Protein AF-A0A2V8P5W4-F1 (afdb_monomer_lite)

Sequence (168 aa):
MDVEVVLPGSGIKISTKKDNSGVWTLKSESRPFPDFARAKAEGNIAGTLKNTVLALISHDEMKGRMMDFVIDHEQELRKFHRILATGTTGRLVEEAAPSLAGKIHRYHSGPKGGDVEIATEILFDGCHVVIFFVDPLHAHPHTEDIRVVFGACMIHDRVRMLSNETQA

pLDDT: mean 75.0, std 20.45, range [30.89, 98.25]

Structure (mmCIF, N/CA/C/O backbone):
data_AF-A0A2V8P5W4-F1
#
_entry.id   AF-A0A2V8P5W4-F1
#
loop_
_atom_site.group_PDB
_atom_site.id
_atom_site.type_symbol
_atom_site.label_atom_id
_atom_site.label_alt_id
_atom_site.label_comp_id
_atom_site.label_asym_id
_atom_site.label_entity_id
_atom_site.label_seq_id
_atom_site.pdbx_PDB_ins_code
_atom_site.Cartn_x
_atom_site.Cartn_y
_atom_site.Cartn_z
_atom_site.occupancy
_atom_site.B_iso_or_equiv
_atom_site.auth_seq_id
_atom_site.auth_comp_id
_atom_site.auth_asym_id
_atom_site.auth_atom_id
_atom_site.pdbx_PDB_model_num
ATOM 1 N N . MET A 1 1 ? -35.207 -29.191 -6.610 1.00 48.16 1 MET A N 1
ATOM 2 C CA . MET A 1 1 ? -34.243 -29.576 -5.566 1.00 48.16 1 MET A CA 1
ATOM 3 C C . MET A 1 1 ? -33.289 -28.419 -5.445 1.00 48.16 1 MET A C 1
ATOM 5 O O . MET A 1 1 ? -32.608 -28.126 -6.420 1.00 48.16 1 MET A O 1
ATOM 9 N N . ASP A 1 2 ? -33.346 -27.721 -4.320 1.00 52.19 2 ASP A N 1
ATOM 10 C CA . ASP A 1 2 ? -32.414 -26.640 -4.029 1.00 52.19 2 ASP A CA 1
ATOM 11 C C . ASP A 1 2 ? -31.100 -27.291 -3.592 1.00 52.19 2 ASP A C 1
ATOM 13 O O . ASP A 1 2 ? -31.095 -28.136 -2.696 1.00 52.19 2 ASP A O 1
ATOM 17 N N . VAL A 1 3 ? -30.008 -26.970 -4.284 1.00 47.97 3 VAL A N 1
ATOM 18 C CA . VAL A 1 3 ? -28.671 -27.454 -3.926 1.00 47.97 3 VAL A CA 1
ATOM 19 C C . VAL A 1 3 ? -27.911 -26.271 -3.350 1.00 47.97 3 VAL A C 1
ATOM 21 O O . VAL A 1 3 ? -27.657 -25.284 -4.048 1.00 47.97 3 VAL A O 1
ATOM 24 N N . GLU A 1 4 ? -27.592 -26.372 -2.063 1.00 48.50 4 GLU A N 1
ATOM 25 C CA . GLU A 1 4 ? -26.750 -25.426 -1.339 1.00 48.50 4 GLU A CA 1
ATOM 26 C C . GLU A 1 4 ? -25.353 -26.039 -1.219 1.00 48.50 4 GLU A C 1
ATOM 28 O O . GLU A 1 4 ? -25.170 -27.085 -0.596 1.00 48.50 4 GLU A O 1
ATOM 33 N N . VAL A 1 5 ? -24.370 -25.403 -1.855 1.00 42.97 5 VAL A N 1
ATOM 34 C CA . VAL A 1 5 ? -22.962 -25.790 -1.743 1.00 42.97 5 VAL A CA 1
ATOM 35 C C . VAL A 1 5 ? -22.259 -24.739 -0.900 1.00 42.97 5 VAL A C 1
ATOM 37 O O . VAL A 1 5 ? -22.200 -23.561 -1.263 1.00 42.97 5 VAL A O 1
ATOM 40 N N . VAL A 1 6 ? -21.733 -25.175 0.242 1.00 45.88 6 VAL A N 1
ATOM 41 C CA . VAL A 1 6 ? -20.876 -24.363 1.106 1.00 45.88 6 VAL A CA 1
ATOM 42 C C . VAL A 1 6 ? -19.435 -24.729 0.784 1.00 45.88 6 VAL A C 1
ATOM 44 O O . VAL A 1 6 ? -19.027 -25.868 1.007 1.00 45.88 6 VAL A O 1
ATOM 47 N N . LEU A 1 7 ? -18.670 -23.782 0.240 1.00 38.94 7 LEU A N 1
ATOM 48 C CA . LEU A 1 7 ? -17.254 -24.002 -0.053 1.00 38.94 7 LEU A CA 1
ATOM 49 C C . LEU A 1 7 ? -16.443 -23.884 1.253 1.00 38.94 7 LEU A C 1
ATOM 51 O O . LEU A 1 7 ? -16.436 -22.803 1.857 1.00 38.94 7 LEU A O 1
ATOM 55 N N . PRO A 1 8 ? -15.778 -24.960 1.718 1.00 30.89 8 PRO A N 1
ATOM 56 C CA . PRO A 1 8 ? -15.080 -24.951 2.998 1.00 30.89 8 PRO A CA 1
ATOM 57 C C . PRO A 1 8 ? -13.972 -23.890 3.020 1.00 30.89 8 PRO A C 1
ATOM 59 O O . PRO A 1 8 ? -13.242 -23.727 2.048 1.00 30.89 8 PRO A O 1
ATOM 62 N N . GLY A 1 9 ? -13.874 -23.149 4.126 1.00 37.00 9 GLY A N 1
ATOM 63 C CA . GLY A 1 9 ? -12.869 -22.097 4.340 1.00 37.00 9 GLY A CA 1
ATOM 64 C C . GLY A 1 9 ? -13.268 -20.696 3.864 1.00 37.00 9 GLY A C 1
ATOM 65 O O . GLY A 1 9 ? -12.914 -19.737 4.527 1.00 37.00 9 GLY A O 1
ATOM 66 N N . SER A 1 10 ? -14.076 -20.568 2.806 1.00 40.06 10 SER A N 1
ATOM 67 C CA . SER A 1 10 ? -14.369 -19.264 2.167 1.00 40.06 10 SER A CA 1
ATOM 68 C C . SER A 1 10 ? -15.600 -18.519 2.706 1.00 40.06 10 SER A C 1
ATOM 70 O O . SER A 1 10 ? -15.844 -17.360 2.379 1.00 40.06 10 SER A O 1
ATOM 72 N N . GLY A 1 11 ? -16.474 -19.206 3.450 1.00 43.34 11 GLY A N 1
ATOM 73 C CA . GLY A 1 11 ? -17.776 -18.655 3.852 1.00 43.34 11 GLY A CA 1
ATOM 74 C C . GLY A 1 11 ? -18.733 -18.343 2.686 1.00 43.34 11 GLY A C 1
ATOM 75 O O . GLY A 1 11 ? -19.815 -17.797 2.925 1.00 43.34 11 GLY A O 1
ATOM 76 N N . ILE A 1 12 ? -18.374 -18.702 1.447 1.00 39.41 12 ILE A N 1
ATOM 77 C CA . ILE A 1 12 ? -19.192 -18.508 0.251 1.00 39.41 12 ILE A CA 1
ATOM 78 C C . ILE A 1 12 ? -20.285 -19.576 0.227 1.00 39.41 12 ILE A C 1
ATOM 80 O O . ILE A 1 12 ? -20.015 -20.782 0.190 1.00 39.41 12 ILE A O 1
ATOM 84 N N . LYS A 1 13 ? -21.537 -19.113 0.221 1.00 44.62 13 LYS A N 1
ATOM 85 C CA . LYS A 1 13 ? -22.713 -19.946 -0.023 1.00 44.62 13 LYS A CA 1
ATOM 86 C C . LYS A 1 13 ? -23.157 -19.767 -1.462 1.00 44.62 13 LYS A C 1
ATOM 88 O O . LYS A 1 13 ? -23.529 -18.666 -1.868 1.00 44.62 13 LYS A O 1
ATOM 93 N N . ILE A 1 14 ? -23.130 -20.856 -2.217 1.00 46.28 14 I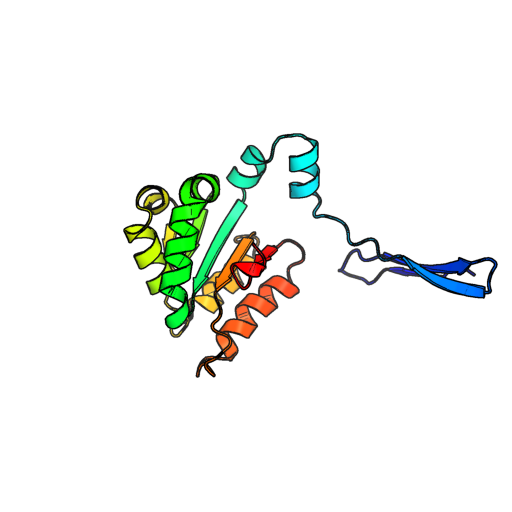LE A N 1
ATOM 94 C CA . ILE A 1 14 ? -23.673 -20.897 -3.568 1.00 46.28 14 ILE A CA 1
ATOM 95 C C . ILE A 1 14 ? -24.994 -21.651 -3.489 1.00 46.28 14 ILE A C 1
ATOM 97 O O . ILE A 1 14 ? -25.019 -22.839 -3.167 1.00 46.28 14 ILE A O 1
ATOM 101 N N . SER A 1 15 ? -26.092 -20.952 -3.772 1.00 48.81 15 SER A N 1
ATOM 102 C CA . SER A 1 15 ? -27.405 -21.580 -3.913 1.00 48.81 15 SER A CA 1
ATOM 103 C C . SER A 1 15 ? -27.854 -21.521 -5.364 1.00 48.81 15 SER A C 1
ATOM 105 O O . SER A 1 15 ? -27.708 -20.500 -6.046 1.00 48.81 15 SER A O 1
ATOM 107 N N . THR A 1 16 ? -28.393 -22.641 -5.836 1.00 44.81 16 THR A N 1
ATOM 108 C CA . THR A 1 16 ? -29.056 -22.721 -7.135 1.00 44.81 16 THR A CA 1
ATOM 109 C C . THR A 1 16 ? -30.540 -22.936 -6.902 1.00 44.81 16 THR A C 1
ATOM 111 O O . THR A 1 16 ? -30.944 -23.878 -6.219 1.00 44.81 16 THR A O 1
ATOM 114 N N . LYS A 1 17 ? -31.357 -22.036 -7.454 1.00 54.47 17 LYS A N 1
ATOM 115 C CA . LYS A 1 17 ? -32.813 -22.179 -7.470 1.00 54.47 17 LYS A CA 1
ATOM 116 C C . LYS A 1 17 ? -33.274 -22.216 -8.917 1.00 54.47 17 LYS A C 1
ATOM 118 O O . LYS A 1 17 ? -32.844 -21.397 -9.728 1.00 54.47 17 LYS A O 1
ATOM 123 N N . LYS A 1 18 ? -34.132 -23.180 -9.239 1.00 53.12 18 LYS A N 1
ATOM 124 C CA . LYS A 1 18 ? -34.804 -23.242 -10.537 1.00 53.12 18 LYS A CA 1
ATOM 125 C C . LYS A 1 18 ? -36.050 -22.370 -10.455 1.00 53.12 18 LYS A C 1
ATOM 127 O O . LYS A 1 18 ? -36.900 -22.608 -9.597 1.00 53.12 18 LYS A O 1
ATOM 132 N N . ASP A 1 19 ? -36.127 -21.336 -11.280 1.00 59.31 19 ASP A N 1
ATOM 133 C CA . ASP A 1 19 ? -37.327 -20.506 -11.342 1.00 59.31 19 ASP A CA 1
ATOM 134 C C . ASP A 1 19 ? -38.462 -21.212 -12.110 1.00 59.31 19 ASP A C 1
ATOM 136 O O . ASP A 1 19 ? -38.281 -22.279 -12.706 1.00 59.31 19 ASP A O 1
ATOM 140 N N . ASN A 1 20 ? -39.657 -20.613 -12.099 1.00 55.66 20 ASN A N 1
ATOM 141 C CA . ASN A 1 20 ? -40.844 -21.166 -12.763 1.00 55.66 20 ASN A CA 1
ATOM 142 C C . ASN A 1 20 ? -40.715 -21.225 -14.300 1.00 55.66 20 ASN A C 1
ATOM 144 O O . ASN A 1 20 ? -41.570 -21.824 -14.947 1.00 55.66 20 ASN A O 1
ATOM 148 N N . SER A 1 21 ? -39.667 -20.629 -14.881 1.00 56.94 21 SER A N 1
ATOM 149 C CA . SER A 1 21 ? -39.350 -20.705 -16.312 1.00 56.94 21 SER A CA 1
ATOM 150 C C . SER A 1 21 ? -38.360 -21.828 -16.647 1.00 56.94 21 SER A C 1
ATOM 152 O O . SER A 1 21 ? -38.089 -22.106 -17.812 1.00 56.94 21 SER A O 1
ATOM 154 N N . GLY A 1 22 ? -37.846 -22.521 -15.628 1.00 51.38 22 GLY A N 1
ATOM 155 C CA . GLY A 1 22 ? -36.889 -23.608 -15.771 1.00 51.38 22 GLY A CA 1
ATOM 156 C C . GLY A 1 22 ? -35.431 -23.160 -15.871 1.00 51.38 22 GLY A C 1
ATOM 157 O O . GLY A 1 22 ? -34.565 -24.016 -16.069 1.00 51.38 22 GLY A O 1
ATOM 158 N N . VAL A 1 23 ? -35.159 -21.866 -15.688 1.00 45.06 23 VAL A N 1
ATOM 159 C CA . VAL A 1 23 ? -33.819 -21.278 -15.701 1.00 45.06 23 VAL A CA 1
ATOM 160 C C . VAL A 1 23 ? -33.204 -21.387 -14.304 1.00 45.06 23 VAL A C 1
ATOM 162 O O . VAL A 1 23 ? -33.863 -21.184 -13.282 1.00 45.06 23 VAL A O 1
ATOM 165 N N . TRP A 1 24 ? -31.924 -21.754 -14.255 1.00 47.50 24 TRP A N 1
ATOM 166 C CA . TRP A 1 24 ? -31.162 -21.821 -13.012 1.00 47.50 24 TRP A CA 1
ATOM 167 C C . TRP A 1 24 ? -30.586 -20.447 -12.691 1.00 47.50 24 TRP A C 1
ATOM 169 O O . TRP A 1 24 ? -29.781 -19.919 -13.456 1.00 47.50 24 TRP A O 1
ATOM 179 N N . THR A 1 25 ? -30.977 -19.871 -11.556 1.00 39.66 25 THR A N 1
ATOM 180 C CA . THR A 1 25 ? -30.414 -18.603 -11.084 1.00 39.66 25 THR A CA 1
ATOM 181 C C . THR A 1 25 ? -29.355 -18.871 -10.019 1.00 39.66 25 THR A C 1
ATOM 183 O O . THR A 1 25 ? -29.628 -19.528 -9.011 1.00 39.66 25 THR A O 1
ATOM 186 N N . LEU A 1 26 ? -28.146 -18.351 -10.243 1.00 40.34 26 LEU A N 1
ATOM 187 C CA . LEU A 1 26 ? -27.048 -18.376 -9.281 1.00 40.34 26 LEU A CA 1
ATOM 188 C C . LEU A 1 26 ? -27.172 -17.161 -8.359 1.00 40.34 26 LEU A C 1
ATOM 190 O O . LEU A 1 26 ? -27.127 -16.024 -8.828 1.00 40.34 26 LEU A O 1
ATOM 194 N N . LYS A 1 27 ? -27.310 -17.384 -7.050 1.00 44.38 27 LYS A N 1
ATOM 195 C CA . LYS A 1 27 ? -27.164 -16.316 -6.055 1.00 44.38 27 LYS A CA 1
ATOM 196 C C . LYS A 1 27 ? -25.859 -16.527 -5.301 1.00 44.38 27 LYS A C 1
ATOM 198 O O . LYS A 1 27 ? -25.761 -17.450 -4.495 1.00 44.38 27 LYS A O 1
ATOM 203 N N . SER A 1 28 ? -24.868 -15.682 -5.581 1.00 39.84 28 SER A N 1
ATOM 204 C CA . SER A 1 28 ? -23.673 -15.543 -4.750 1.00 39.84 28 SER A CA 1
ATOM 205 C C . SER A 1 28 ? -23.880 -14.380 -3.786 1.00 39.84 28 SER A C 1
ATOM 207 O O . SER A 1 28 ? -23.950 -13.225 -4.208 1.00 39.84 28 SER A O 1
ATOM 209 N N . GLU A 1 29 ? -23.964 -14.662 -2.492 1.00 43.34 29 GLU A N 1
ATOM 210 C CA . GLU A 1 29 ? -23.838 -13.618 -1.478 1.00 43.34 29 GLU A CA 1
ATOM 211 C C . GLU A 1 29 ? -22.348 -13.341 -1.258 1.00 43.34 29 GLU A C 1
ATOM 213 O O . GLU A 1 29 ? -21.695 -13.984 -0.438 1.00 43.34 29 GLU A O 1
ATOM 218 N N . SER A 1 30 ? -21.780 -12.389 -2.004 1.00 38.72 30 SER A N 1
ATOM 219 C CA . SER A 1 30 ? -20.497 -11.796 -1.624 1.00 38.72 30 SER A CA 1
ATOM 220 C C . SER A 1 30 ? -20.741 -10.973 -0.360 1.00 38.72 30 SER A C 1
ATOM 222 O O . SER A 1 30 ? -21.292 -9.871 -0.430 1.00 38.72 30 SER A O 1
ATOM 224 N N . ARG A 1 31 ? -20.413 -11.522 0.813 1.00 41.19 31 ARG A N 1
ATOM 225 C CA . ARG A 1 31 ? -20.566 -10.790 2.074 1.00 41.19 31 ARG A CA 1
ATOM 226 C C . ARG A 1 31 ? -19.686 -9.537 2.027 1.00 41.19 31 ARG A C 1
ATOM 228 O O . ARG A 1 31 ? -18.476 -9.668 1.845 1.00 41.19 31 ARG A O 1
ATOM 235 N N . PRO A 1 32 ? -20.230 -8.324 2.210 1.00 43.19 32 PRO A N 1
ATOM 236 C CA . PRO A 1 32 ? -19.382 -7.192 2.534 1.00 43.19 32 PRO A CA 1
ATOM 237 C C . PRO A 1 32 ? -18.718 -7.473 3.895 1.00 43.19 32 PRO A C 1
ATOM 239 O O . PRO A 1 32 ? -19.349 -8.025 4.797 1.00 43.19 32 PRO A O 1
ATOM 242 N N . PHE A 1 33 ? -17.425 -7.157 4.012 1.00 47.91 33 PHE A N 1
ATOM 243 C CA . PHE A 1 33 ? -16.586 -7.484 5.171 1.00 47.91 33 PHE A CA 1
ATOM 244 C C . PHE A 1 33 ? -17.276 -7.054 6.473 1.00 47.91 33 PHE A C 1
ATOM 246 O O . PHE A 1 33 ? -17.688 -5.888 6.546 1.00 47.91 33 PHE A O 1
ATOM 253 N N . PRO A 1 34 ? -17.388 -7.941 7.486 1.00 50.50 34 PRO A N 1
ATOM 254 C CA . PRO A 1 34 ? -18.166 -7.662 8.684 1.00 50.50 34 PRO A CA 1
ATOM 255 C C . PRO A 1 34 ? -17.759 -6.348 9.338 1.00 50.50 34 PRO A C 1
ATOM 257 O O . PRO A 1 34 ? -18.634 -5.546 9.616 1.00 50.50 34 PRO A O 1
ATOM 260 N N . ASP A 1 35 ? -16.463 -6.066 9.481 1.00 55.44 35 ASP A N 1
ATOM 261 C CA . ASP A 1 35 ? -16.009 -4.931 10.289 1.00 55.44 35 ASP A CA 1
ATOM 262 C C . ASP A 1 35 ? -16.189 -3.576 9.600 1.00 55.44 35 ASP A C 1
ATOM 264 O O . ASP A 1 35 ? -16.691 -2.648 10.222 1.00 55.44 35 ASP A O 1
ATOM 268 N N . PHE A 1 36 ? -15.867 -3.438 8.309 1.00 53.25 36 PHE A N 1
ATOM 269 C CA . PHE A 1 36 ? -16.007 -2.152 7.608 1.00 53.25 36 PHE A CA 1
ATOM 270 C C . PHE A 1 36 ? -17.448 -1.839 7.199 1.00 53.25 36 PHE A C 1
ATOM 272 O O . PHE A 1 36 ? -17.871 -0.686 7.276 1.00 53.25 36 PHE A O 1
ATOM 279 N N . ALA A 1 37 ? -18.222 -2.843 6.773 1.00 56.81 37 ALA A N 1
ATOM 280 C CA . ALA A 1 37 ? -19.627 -2.642 6.422 1.00 56.81 37 ALA A CA 1
ATOM 281 C C . ALA A 1 37 ? -20.463 -2.320 7.665 1.00 56.81 37 ALA A C 1
ATOM 283 O O . ALA A 1 37 ? -21.297 -1.414 7.633 1.00 56.81 37 ALA A O 1
ATOM 284 N N . ARG A 1 38 ? -20.175 -3.003 8.778 1.00 55.94 38 ARG A N 1
ATOM 285 C CA . ARG A 1 38 ? -20.758 -2.713 10.086 1.00 55.94 38 ARG A CA 1
ATOM 286 C C . ARG A 1 38 ? -20.285 -1.373 10.633 1.00 55.94 38 ARG A C 1
ATOM 288 O O . ARG A 1 38 ? -21.132 -0.585 11.013 1.00 55.94 38 ARG A O 1
ATOM 295 N N . ALA A 1 39 ? -18.993 -1.048 10.586 1.00 56.38 39 ALA A N 1
ATOM 296 C CA . ALA A 1 39 ? -18.493 0.253 11.038 1.00 56.38 39 ALA A CA 1
ATOM 297 C C . ALA A 1 39 ? -19.074 1.419 10.231 1.00 56.38 39 ALA A C 1
ATOM 299 O O . ALA A 1 39 ? -19.353 2.476 10.791 1.00 56.38 39 ALA A O 1
ATOM 300 N N . LYS A 1 40 ? -19.311 1.229 8.926 1.00 49.12 40 LYS A N 1
ATOM 301 C CA . LYS A 1 40 ? -20.041 2.194 8.096 1.00 49.12 40 LYS A CA 1
ATOM 302 C C . LYS A 1 40 ? -21.509 2.306 8.518 1.00 49.12 40 LYS A C 1
ATOM 304 O O . LYS A 1 40 ? -22.006 3.421 8.625 1.00 49.12 40 LYS A O 1
ATOM 309 N N . ALA A 1 41 ? -22.184 1.186 8.787 1.00 57.38 41 ALA A N 1
ATOM 310 C CA . ALA A 1 41 ? -23.571 1.168 9.264 1.00 57.38 41 ALA A CA 1
ATOM 311 C C . ALA A 1 41 ? -23.736 1.740 10.689 1.00 57.38 41 ALA A C 1
ATOM 313 O O . ALA A 1 41 ? -24.756 2.350 10.990 1.00 57.38 41 ALA A O 1
ATOM 314 N N . GLU A 1 42 ? -22.725 1.585 11.544 1.00 67.75 42 GLU A N 1
ATOM 315 C CA . GLU A 1 42 ? -22.671 2.070 12.930 1.00 67.75 42 GLU A CA 1
ATOM 316 C C . GLU A 1 42 ? -22.071 3.487 13.044 1.00 67.75 42 GLU A C 1
ATOM 318 O O . GLU A 1 42 ? -21.980 4.033 14.141 1.00 67.75 42 GLU A O 1
ATOM 323 N N . GLY A 1 43 ? -21.635 4.094 11.932 1.00 60.69 43 GLY A N 1
ATOM 324 C CA . GLY A 1 43 ? -21.019 5.426 11.918 1.00 60.69 43 GLY A CA 1
ATOM 325 C C . GLY A 1 43 ? -19.637 5.512 12.588 1.00 60.69 43 GLY A C 1
ATOM 326 O O . GLY A 1 43 ? -19.161 6.610 12.864 1.00 60.69 43 GLY A O 1
ATOM 327 N N . ASN A 1 44 ? -18.965 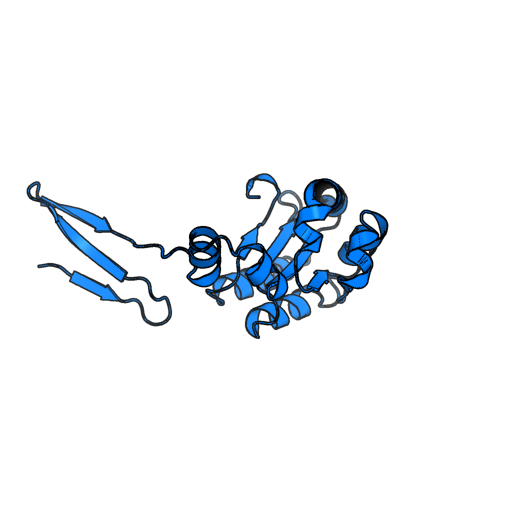4.382 12.834 1.00 67.12 44 ASN A N 1
ATOM 328 C CA . ASN A 1 44 ? -17.687 4.290 13.551 1.00 67.12 44 ASN A CA 1
ATOM 329 C C . ASN A 1 44 ? -16.504 3.886 12.647 1.00 67.12 44 ASN A C 1
ATOM 331 O O . ASN A 1 44 ? -15.634 3.102 13.024 1.00 67.12 44 ASN A O 1
ATOM 335 N N . ILE A 1 45 ? -16.444 4.438 11.434 1.00 62.44 45 ILE A N 1
ATOM 336 C CA . ILE A 1 45 ? -15.346 4.169 10.486 1.00 62.44 45 ILE A CA 1
ATOM 337 C C . ILE A 1 45 ? -13.990 4.588 11.084 1.00 62.44 45 ILE A C 1
ATOM 339 O O . ILE A 1 45 ? -12.995 3.879 10.945 1.00 62.44 45 ILE A O 1
ATOM 343 N N . ALA A 1 46 ? -13.952 5.714 11.804 1.00 58.22 46 ALA A N 1
ATOM 344 C CA . ALA A 1 46 ? -12.730 6.233 12.417 1.00 58.22 46 ALA A CA 1
ATOM 345 C C . ALA A 1 46 ? -12.166 5.312 13.516 1.00 58.22 46 ALA A C 1
ATOM 347 O O . ALA A 1 46 ? -10.947 5.198 13.645 1.00 58.22 46 ALA A O 1
ATOM 348 N N . GLY A 1 47 ? -13.023 4.645 14.299 1.00 57.69 47 GLY A N 1
ATOM 349 C CA . GLY A 1 47 ? -12.596 3.671 15.307 1.00 57.69 47 GLY A CA 1
ATOM 350 C C . GLY A 1 47 ? -12.002 2.408 14.685 1.00 57.69 47 GLY A C 1
ATOM 351 O O . GLY A 1 47 ? -10.988 1.912 15.166 1.00 57.69 47 GLY A O 1
ATOM 352 N N . THR A 1 48 ? -12.567 1.938 13.572 1.00 61.66 48 THR A N 1
ATOM 353 C CA . THR A 1 48 ? -12.029 0.795 12.819 1.00 61.66 48 THR A CA 1
ATOM 354 C C . THR A 1 48 ? -10.678 1.120 12.183 1.00 61.66 48 THR A C 1
ATOM 356 O O . THR A 1 48 ? -9.736 0.340 12.320 1.00 61.66 48 THR A O 1
ATOM 359 N N . LEU A 1 49 ? -10.526 2.299 11.567 1.00 58.47 49 LEU A N 1
ATOM 360 C CA . LEU A 1 49 ? -9.255 2.720 10.957 1.00 58.47 49 LEU A CA 1
ATOM 361 C C . LEU A 1 49 ? -8.115 2.852 11.980 1.00 58.47 49 LEU A C 1
ATOM 363 O O . LEU A 1 49 ? -6.974 2.517 11.667 1.00 58.47 49 LEU A O 1
ATOM 367 N N . LYS A 1 50 ? -8.423 3.226 13.230 1.00 64.56 50 LYS A N 1
ATOM 368 C CA . LYS A 1 50 ? -7.447 3.270 14.336 1.00 64.56 50 LYS A CA 1
ATOM 369 C C . LYS A 1 50 ? -6.842 1.916 14.716 1.00 64.56 50 LYS A C 1
ATOM 371 O O . LYS A 1 50 ? -5.805 1.920 15.377 1.00 64.56 50 LYS A O 1
ATOM 376 N N . ASN A 1 51 ? -7.455 0.811 14.290 1.00 75.00 51 ASN A N 1
ATOM 377 C CA . ASN A 1 51 ? -6.948 -0.555 14.454 1.00 75.00 51 ASN A CA 1
ATOM 378 C C . ASN A 1 51 ? -6.527 -1.186 13.115 1.00 75.00 51 ASN A C 1
ATOM 380 O O . ASN A 1 51 ? -6.175 -2.357 13.073 1.00 75.00 51 ASN A O 1
ATOM 384 N N . THR A 1 52 ? -6.577 -0.426 12.018 1.00 81.31 52 THR A N 1
ATOM 385 C CA . THR A 1 52 ? -6.280 -0.916 10.670 1.00 81.31 52 THR A CA 1
ATOM 386 C C . THR A 1 52 ? -4.874 -0.496 10.259 1.00 81.31 52 THR A C 1
ATOM 388 O O . THR A 1 52 ? -4.479 0.659 10.445 1.00 81.31 52 THR A O 1
ATOM 391 N N . VAL A 1 53 ? -4.133 -1.422 9.656 1.00 89.56 53 VAL A N 1
ATOM 392 C CA . VAL A 1 53 ? -2.784 -1.188 9.122 1.00 89.56 53 VAL A CA 1
ATOM 393 C C . VAL A 1 53 ? -2.815 -1.205 7.596 1.00 89.56 53 VAL A C 1
ATOM 395 O O . VAL A 1 53 ? -3.364 -2.131 6.995 1.00 89.56 53 VAL A O 1
ATOM 398 N N . LEU A 1 54 ? -2.224 -0.177 6.990 1.00 94.69 54 LEU A N 1
ATOM 399 C CA . LEU A 1 54 ? -2.154 0.027 5.543 1.00 94.69 54 LEU A CA 1
ATOM 400 C C . LEU A 1 54 ? -0.746 -0.275 5.026 1.00 94.69 54 LEU A C 1
ATOM 402 O O . LEU A 1 54 ? 0.210 0.213 5.608 1.00 94.69 54 LEU A O 1
ATOM 406 N N . ALA A 1 55 ? -0.609 -0.994 3.917 1.00 96.62 55 ALA A N 1
ATOM 407 C CA . ALA A 1 55 ? 0.634 -1.125 3.166 1.00 96.62 55 ALA A CA 1
ATOM 408 C C . ALA A 1 55 ? 0.608 -0.286 1.880 1.00 96.62 55 ALA A C 1
ATOM 410 O O . ALA A 1 55 ? -0.378 -0.311 1.145 1.00 96.62 55 ALA A O 1
ATOM 411 N N . LEU A 1 56 ? 1.707 0.418 1.599 1.00 96.56 56 LEU A N 1
ATOM 412 C CA . LEU A 1 56 ? 1.950 1.197 0.385 1.00 96.56 56 LEU A CA 1
ATOM 413 C C . LEU A 1 56 ? 3.149 0.619 -0.374 1.00 96.56 56 LEU A C 1
ATOM 415 O O . LEU A 1 56 ? 4.283 0.622 0.115 1.00 96.56 56 LEU A O 1
ATOM 419 N N . ILE A 1 57 ? 2.908 0.144 -1.591 1.00 94.44 57 ILE A N 1
ATOM 420 C CA . ILE A 1 57 ? 3.919 -0.481 -2.448 1.00 94.44 57 ILE A CA 1
ATOM 421 C C . ILE A 1 57 ? 3.828 0.146 -3.837 1.00 94.44 57 ILE A C 1
ATOM 423 O O . ILE A 1 57 ? 2.737 0.378 -4.352 1.00 94.44 57 ILE A O 1
ATOM 427 N N . SER A 1 58 ? 4.968 0.445 -4.457 1.00 92.56 58 SER A N 1
ATOM 428 C CA . SER A 1 58 ? 4.991 1.023 -5.799 1.00 92.56 58 SER A CA 1
ATOM 429 C C . SER A 1 58 ? 6.212 0.572 -6.585 1.00 92.56 58 SER A C 1
ATOM 431 O O . SER A 1 58 ? 7.344 0.666 -6.098 1.00 92.56 58 SER A O 1
ATOM 433 N N . HIS A 1 59 ? 6.003 0.182 -7.842 1.00 89.75 59 HIS A N 1
ATOM 434 C CA . HIS A 1 59 ? 7.089 0.072 -8.820 1.00 89.75 59 HIS A CA 1
ATOM 435 C C . HIS A 1 59 ? 7.707 1.441 -9.105 1.00 89.75 59 HIS A C 1
ATOM 437 O O . HIS A 1 59 ? 7.096 2.466 -8.804 1.00 89.75 59 HIS A O 1
ATOM 443 N N . ASP A 1 60 ? 8.944 1.462 -9.608 1.00 88.88 60 ASP A N 1
ATOM 444 C CA . ASP A 1 60 ? 9.721 2.695 -9.809 1.00 88.88 60 ASP A CA 1
ATOM 445 C C . ASP A 1 60 ? 8.978 3.719 -10.673 1.00 88.88 60 ASP A C 1
ATOM 447 O O . ASP A 1 60 ? 8.745 4.833 -10.205 1.00 88.88 60 ASP A O 1
ATOM 451 N N . GLU A 1 61 ? 8.478 3.305 -11.836 1.00 88.38 61 GLU A N 1
ATOM 452 C CA . GLU A 1 61 ? 7.716 4.165 -12.756 1.00 88.38 61 GLU A CA 1
ATOM 453 C C . GLU A 1 61 ? 6.384 4.667 -12.168 1.00 88.38 61 GLU A C 1
ATOM 455 O O . GLU A 1 61 ? 5.847 5.690 -12.588 1.00 88.38 61 GLU A O 1
ATOM 460 N N . MET A 1 62 ? 5.861 3.986 -11.143 1.00 90.25 62 MET A N 1
ATOM 461 C CA . MET A 1 62 ? 4.604 4.345 -10.481 1.00 90.25 62 MET A CA 1
ATOM 462 C C . MET A 1 62 ? 4.797 5.204 -9.225 1.00 90.25 62 MET A C 1
ATOM 464 O O . MET A 1 62 ? 3.816 5.694 -8.664 1.00 90.25 62 MET A O 1
ATOM 468 N N . LYS A 1 63 ? 6.042 5.422 -8.771 1.00 92.31 63 LYS A N 1
ATOM 469 C CA . LYS A 1 63 ? 6.308 6.152 -7.518 1.00 92.31 63 LYS A CA 1
ATOM 470 C C . LYS A 1 63 ? 5.818 7.592 -7.568 1.00 92.31 63 LYS A C 1
ATOM 472 O O . LYS A 1 63 ? 5.342 8.074 -6.549 1.00 92.31 63 LYS A O 1
ATOM 477 N N . GLY A 1 64 ? 5.885 8.245 -8.732 1.00 92.81 64 GLY A N 1
ATOM 478 C CA . GLY A 1 64 ? 5.308 9.581 -8.922 1.00 92.81 64 GLY A CA 1
ATOM 479 C C . GLY A 1 64 ? 3.814 9.596 -8.598 1.00 92.81 64 GLY A C 1
ATOM 480 O O . GLY A 1 64 ? 3.389 10.329 -7.713 1.00 92.81 64 GLY A O 1
ATOM 481 N N . ARG A 1 65 ? 3.049 8.674 -9.198 1.00 91.25 65 ARG A N 1
ATOM 482 C CA . ARG A 1 65 ? 1.607 8.537 -8.933 1.00 91.25 65 ARG A CA 1
ATOM 483 C C . ARG A 1 65 ? 1.301 8.179 -7.483 1.00 91.25 65 ARG A C 1
ATOM 485 O O . ARG A 1 65 ? 0.327 8.666 -6.926 1.00 91.25 65 ARG A O 1
ATOM 492 N N . MET A 1 66 ? 2.130 7.343 -6.851 1.00 93.62 66 MET A N 1
ATOM 493 C CA . MET A 1 66 ? 1.985 7.047 -5.422 1.00 93.62 66 MET A CA 1
ATOM 494 C C . MET A 1 66 ? 2.133 8.316 -4.571 1.00 93.62 66 MET A C 1
ATOM 496 O O . MET A 1 66 ? 1.418 8.458 -3.585 1.00 93.62 66 MET A O 1
ATOM 500 N N . MET A 1 67 ? 3.031 9.242 -4.931 1.00 94.94 67 MET A N 1
ATOM 501 C CA . MET A 1 67 ? 3.166 10.507 -4.201 1.00 94.94 67 MET A CA 1
ATOM 502 C C . MET A 1 67 ? 1.941 11.391 -4.385 1.00 94.94 67 MET A C 1
ATOM 504 O O . MET A 1 67 ? 1.410 11.873 -3.388 1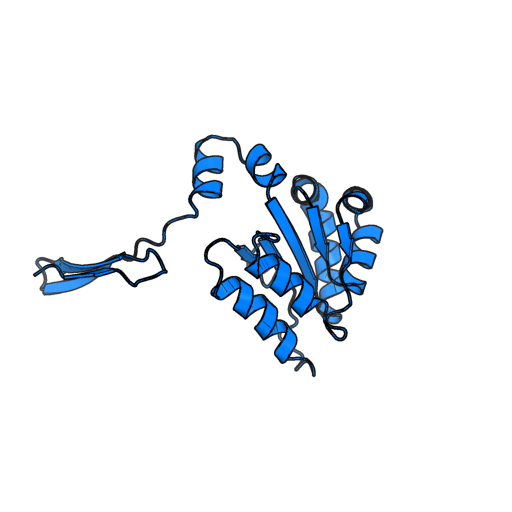.00 94.94 67 MET A O 1
ATOM 508 N N . ASP A 1 68 ? 1.468 11.542 -5.623 1.00 91.88 68 ASP A N 1
ATOM 509 C CA . ASP A 1 68 ? 0.264 12.319 -5.928 1.00 91.88 68 ASP A CA 1
ATOM 510 C C . ASP A 1 68 ? -0.939 11.782 -5.133 1.00 91.88 68 ASP A C 1
ATOM 512 O O . ASP A 1 68 ? -1.591 12.524 -4.401 1.00 91.88 68 ASP A O 1
ATOM 516 N N . PHE A 1 69 ? -1.146 10.460 -5.154 1.00 89.38 69 PHE A N 1
ATOM 517 C CA . PHE A 1 69 ? -2.189 9.791 -4.375 1.00 89.38 69 PHE A CA 1
ATOM 518 C C . PHE A 1 69 ? -2.064 10.062 -2.868 1.00 89.38 69 PHE A C 1
ATOM 520 O O . PHE A 1 69 ? -3.050 10.356 -2.191 1.00 89.38 69 PHE A O 1
ATOM 527 N N . VAL A 1 70 ? -0.858 9.954 -2.309 1.00 91.75 70 VAL A N 1
ATOM 528 C CA . VAL A 1 70 ? -0.652 10.183 -0.875 1.00 91.75 70 VAL A CA 1
ATOM 529 C C . VAL A 1 70 ? -0.942 11.632 -0.497 1.00 91.75 70 VAL A C 1
ATOM 531 O O . VAL A 1 70 ? -1.540 11.853 0.554 1.00 91.75 70 VAL A O 1
ATOM 534 N N . ILE A 1 71 ? -0.538 12.596 -1.325 1.00 91.00 71 ILE A N 1
ATOM 535 C CA . ILE A 1 71 ? -0.799 14.022 -1.101 1.00 91.00 71 ILE A CA 1
ATOM 536 C C . ILE A 1 71 ? -2.310 14.284 -1.125 1.00 91.00 71 ILE A C 1
ATOM 538 O O . ILE A 1 71 ? -2.850 14.859 -0.178 1.00 91.00 71 ILE A O 1
ATOM 542 N N . ASP A 1 72 ? -3.005 13.793 -2.151 1.00 86.81 72 ASP A N 1
ATOM 543 C CA . ASP A 1 72 ? -4.446 14.006 -2.330 1.00 86.81 72 ASP A CA 1
ATOM 544 C C . ASP A 1 72 ? -5.281 13.375 -1.204 1.00 86.81 72 ASP A C 1
ATOM 546 O O . ASP A 1 72 ? -6.333 13.895 -0.817 1.00 86.81 72 ASP A O 1
ATOM 550 N N . HIS A 1 73 ? -4.798 12.271 -0.628 1.00 87.56 73 HIS A N 1
ATOM 551 C CA . HIS A 1 73 ? -5.505 11.503 0.396 1.00 87.56 73 HIS A CA 1
ATOM 552 C C . HIS A 1 73 ? -4.866 11.570 1.790 1.00 87.56 73 HIS A C 1
ATOM 554 O O . HIS A 1 73 ? -5.254 10.804 2.676 1.00 87.56 73 HIS A O 1
ATOM 560 N N . GLU A 1 74 ? -3.937 12.499 2.037 1.00 86.69 74 GLU A N 1
ATOM 561 C CA . GLU A 1 74 ? -3.130 12.545 3.266 1.00 86.69 74 GLU A CA 1
ATOM 562 C C . GLU A 1 74 ? -3.994 12.514 4.539 1.00 86.69 74 GLU A C 1
ATOM 564 O O . GLU A 1 74 ? -3.717 11.767 5.481 1.00 86.69 74 GLU A O 1
ATOM 569 N N . GLN A 1 75 ? -5.096 13.273 4.552 1.00 82.25 75 GLN A N 1
ATOM 570 C CA . GLN A 1 75 ? -6.017 13.348 5.694 1.00 82.25 75 GLN A CA 1
ATOM 571 C C . GLN A 1 75 ? -6.698 12.012 6.011 1.00 82.25 75 GLN A C 1
ATOM 573 O O . GLN A 1 75 ? -6.941 11.698 7.178 1.00 82.25 75 GLN A O 1
ATOM 578 N N . GLU A 1 76 ? -7.000 11.215 4.989 1.00 84.69 76 GLU A N 1
ATOM 579 C CA . GLU A 1 76 ? -7.606 9.895 5.151 1.00 84.69 76 GLU A CA 1
ATOM 580 C C . GLU A 1 76 ? -6.554 8.866 5.569 1.00 84.69 76 GLU A C 1
ATOM 582 O O . GLU A 1 76 ? -6.762 8.114 6.525 1.00 84.69 76 GLU A O 1
ATOM 587 N N . LEU A 1 77 ? -5.380 8.898 4.935 1.00 85.94 77 LEU A N 1
ATOM 588 C CA . LEU A 1 77 ? -4.255 8.016 5.251 1.00 85.94 77 LEU A CA 1
ATOM 589 C C . LEU A 1 77 ? -3.782 8.178 6.702 1.00 85.94 77 LEU A C 1
ATOM 591 O O . LEU A 1 77 ? -3.420 7.207 7.367 1.00 85.94 77 LEU A O 1
ATOM 595 N N . ARG A 1 78 ? -3.871 9.390 7.255 1.00 88.62 78 ARG A N 1
ATOM 596 C CA . ARG A 1 78 ? -3.482 9.673 8.642 1.00 88.62 78 ARG A CA 1
ATOM 597 C C . ARG A 1 78 ? -4.376 8.999 9.689 1.00 88.62 78 ARG A C 1
ATOM 599 O O . ARG A 1 78 ? -3.965 8.868 10.845 1.00 88.62 78 ARG A O 1
ATOM 606 N N . LYS A 1 79 ? -5.581 8.558 9.308 1.00 84.25 79 LYS A N 1
ATOM 607 C CA . LYS A 1 79 ? -6.531 7.872 10.203 1.00 84.25 79 LYS A CA 1
ATOM 608 C C . LYS A 1 79 ? -6.140 6.421 10.481 1.00 84.25 79 LYS A C 1
ATOM 610 O O . LYS A 1 79 ? -6.573 5.882 11.500 1.00 84.25 79 LYS A O 1
ATOM 615 N N . PHE A 1 80 ? -5.323 5.807 9.623 1.00 85.69 80 PHE A N 1
ATOM 616 C CA . PHE A 1 80 ? -4.821 4.451 9.836 1.00 85.69 80 PHE A CA 1
ATOM 617 C C . PHE A 1 80 ? -3.931 4.376 11.075 1.00 85.69 80 PHE A C 1
ATOM 619 O O . PHE A 1 80 ? -3.245 5.341 11.428 1.00 85.69 80 PHE A O 1
ATOM 626 N N . HIS A 1 81 ? -3.925 3.221 11.740 1.00 87.81 81 HIS A N 1
ATOM 627 C CA . HIS A 1 81 ? -3.087 2.972 12.909 1.00 87.81 81 HIS A CA 1
ATOM 628 C C . HIS A 1 81 ? -1.605 3.177 12.575 1.00 87.81 81 HIS A C 1
ATOM 630 O O . HIS A 1 81 ? -0.924 4.012 13.178 1.00 87.81 81 HIS A O 1
ATOM 636 N N . ARG A 1 82 ? -1.160 2.441 11.553 1.00 93.69 82 ARG A N 1
ATOM 637 C CA . ARG A 1 82 ? 0.216 2.316 11.078 1.00 93.69 82 ARG A CA 1
ATOM 638 C C . ARG A 1 82 ? 0.205 2.183 9.558 1.00 93.69 82 ARG A C 1
ATOM 640 O O . ARG A 1 82 ? -0.738 1.626 8.993 1.00 93.69 82 ARG A O 1
ATOM 647 N N . ILE A 1 83 ? 1.258 2.685 8.926 1.00 97.12 83 ILE A N 1
ATOM 648 C CA . ILE A 1 83 ? 1.491 2.565 7.490 1.00 97.12 83 ILE A CA 1
ATOM 649 C C . ILE A 1 83 ? 2.777 1.760 7.295 1.00 97.12 83 ILE A C 1
ATOM 651 O O . ILE A 1 83 ? 3.794 2.049 7.913 1.00 97.12 83 ILE A O 1
ATOM 655 N N . LEU A 1 84 ? 2.736 0.732 6.465 1.00 98.25 84 LEU A N 1
ATOM 656 C CA . LEU A 1 84 ? 3.866 -0.087 6.055 1.00 98.25 84 LEU A CA 1
ATOM 657 C C . LEU A 1 84 ? 4.254 0.334 4.642 1.00 98.25 84 LEU A C 1
ATOM 659 O O . LEU A 1 84 ? 3.377 0.572 3.817 1.00 98.25 84 LEU A O 1
ATOM 663 N N . ALA A 1 85 ? 5.541 0.426 4.333 1.00 97.81 85 ALA A N 1
ATOM 664 C CA . ALA A 1 85 ? 5.970 0.740 2.976 1.00 97.81 85 ALA A CA 1
ATOM 665 C C . ALA A 1 85 ? 7.305 0.086 2.635 1.00 97.81 85 ALA A C 1
ATOM 667 O O . ALA A 1 85 ? 8.174 -0.060 3.494 1.00 97.81 85 ALA A O 1
ATOM 668 N N . THR A 1 86 ? 7.499 -0.265 1.365 1.00 96.06 86 THR A N 1
ATOM 669 C CA . THR A 1 86 ? 8.801 -0.745 0.883 1.00 96.06 86 THR A CA 1
ATOM 670 C C . THR A 1 86 ? 9.816 0.394 0.804 1.00 96.06 86 THR A C 1
ATOM 672 O O . THR A 1 86 ? 9.458 1.563 0.649 1.00 96.06 86 THR A O 1
ATOM 675 N N . GLY A 1 87 ? 11.103 0.059 0.909 1.00 95.06 87 GLY A N 1
ATOM 676 C CA . GLY A 1 87 ? 12.180 0.994 1.257 1.00 95.06 87 GLY A CA 1
ATOM 677 C C . GLY A 1 87 ? 12.162 2.354 0.551 1.00 95.06 87 GLY A C 1
ATOM 678 O O . GLY A 1 87 ? 12.170 3.385 1.229 1.00 95.06 87 GLY A O 1
ATOM 679 N N . THR A 1 88 ? 12.146 2.373 -0.786 1.00 95.19 88 THR A N 1
ATOM 680 C CA . THR A 1 88 ? 12.139 3.625 -1.567 1.00 95.19 88 THR A CA 1
ATOM 681 C C . THR A 1 88 ? 10.769 4.298 -1.557 1.00 95.19 88 THR A C 1
ATOM 683 O O . THR A 1 88 ? 10.708 5.516 -1.439 1.00 95.19 88 THR A O 1
ATOM 686 N N . THR A 1 89 ? 9.683 3.522 -1.638 1.00 96.62 89 THR A N 1
ATOM 687 C CA . THR A 1 89 ? 8.306 4.035 -1.578 1.00 96.62 89 THR A CA 1
ATOM 688 C C . THR A 1 89 ? 8.087 4.804 -0.280 1.00 96.62 89 THR A C 1
ATOM 690 O O . THR A 1 89 ? 7.739 5.975 -0.320 1.00 96.62 89 THR A O 1
ATOM 693 N N . GLY A 1 90 ? 8.394 4.191 0.867 1.00 97.25 90 GLY A N 1
ATOM 694 C CA . GLY A 1 90 ? 8.210 4.809 2.178 1.00 97.25 90 GLY A CA 1
ATOM 695 C C . GLY A 1 90 ? 9.022 6.086 2.365 1.00 97.25 90 GLY A C 1
ATOM 696 O O . GLY A 1 90 ? 8.490 7.055 2.889 1.00 97.25 90 GLY A O 1
ATOM 697 N N . ARG A 1 91 ? 10.266 6.127 1.864 1.00 98.00 91 ARG A N 1
ATOM 698 C CA . ARG A 1 91 ? 11.083 7.351 1.896 1.00 98.00 91 ARG A CA 1
ATOM 699 C C . ARG A 1 91 ? 10.398 8.505 1.166 1.00 98.00 91 ARG A C 1
ATOM 701 O O . ARG A 1 91 ? 10.334 9.607 1.690 1.00 98.00 91 ARG A O 1
ATOM 708 N N . LEU A 1 92 ? 9.912 8.248 -0.047 1.00 98.00 92 LEU A N 1
ATOM 709 C CA . LEU A 1 92 ? 9.267 9.283 -0.849 1.00 98.00 92 LEU A CA 1
ATOM 710 C C . LEU A 1 92 ? 7.943 9.727 -0.211 1.00 98.00 92 LEU A C 1
ATOM 712 O O . LEU A 1 92 ? 7.672 10.920 -0.171 1.00 98.00 92 LEU A O 1
ATOM 716 N N . VAL A 1 93 ? 7.161 8.796 0.353 1.00 97.62 93 VAL A N 1
ATOM 717 C CA . VAL A 1 93 ? 5.920 9.119 1.082 1.00 97.62 93 VAL A CA 1
ATOM 718 C C . VAL A 1 93 ? 6.209 10.021 2.287 1.00 97.62 93 VAL A C 1
ATOM 720 O O . VAL A 1 93 ? 5.489 10.991 2.501 1.00 97.62 93 VAL A O 1
ATOM 723 N N . GLU A 1 94 ? 7.263 9.739 3.060 1.00 97.38 94 GLU A N 1
ATOM 724 C CA . GLU A 1 94 ? 7.697 10.585 4.185 1.00 97.38 94 GLU A CA 1
ATOM 725 C C . GLU A 1 94 ? 8.076 12.005 3.733 1.00 97.38 94 GLU A C 1
ATOM 727 O O . GLU A 1 94 ? 7.778 12.972 4.433 1.00 97.38 94 GLU A O 1
ATOM 732 N N . GLU A 1 95 ? 8.719 12.131 2.568 1.00 97.12 95 GLU A N 1
ATOM 733 C CA . GLU A 1 95 ? 9.114 13.414 1.976 1.00 97.12 95 GLU A CA 1
ATOM 734 C C . GLU A 1 95 ? 7.903 14.201 1.442 1.00 97.12 95 GLU A C 1
ATOM 736 O O . GLU A 1 95 ? 7.803 15.405 1.676 1.00 97.12 95 GLU A O 1
ATOM 741 N N . ALA A 1 96 ? 6.977 13.527 0.754 1.00 95.75 96 ALA A N 1
ATOM 742 C CA . ALA A 1 96 ? 5.798 14.133 0.135 1.00 95.75 96 ALA A CA 1
ATOM 743 C C . ALA A 1 96 ? 4.694 14.489 1.147 1.00 95.75 96 ALA A C 1
ATOM 745 O O . ALA A 1 96 ? 4.026 15.509 0.992 1.00 95.75 96 ALA A O 1
ATOM 746 N N . ALA A 1 97 ? 4.524 13.677 2.195 1.00 95.62 97 ALA A N 1
ATOM 747 C CA . ALA A 1 97 ? 3.506 13.847 3.232 1.00 95.62 97 ALA A CA 1
ATOM 748 C C . ALA A 1 97 ? 4.112 13.707 4.644 1.00 95.62 97 ALA A C 1
ATOM 750 O O . ALA A 1 97 ? 3.890 12.706 5.342 1.00 95.62 97 ALA A O 1
ATOM 751 N N . PRO A 1 98 ? 4.858 14.724 5.125 1.00 96.12 98 PRO A N 1
ATOM 752 C CA . PRO A 1 98 ? 5.564 14.667 6.409 1.00 96.12 98 PRO A CA 1
ATOM 753 C C . PRO A 1 98 ? 4.652 14.395 7.609 1.00 96.12 98 PRO A C 1
ATOM 755 O O . PRO A 1 98 ? 5.096 13.893 8.644 1.00 96.12 98 PRO A O 1
ATOM 758 N N . SER A 1 99 ? 3.356 14.701 7.493 1.00 95.88 99 SER A N 1
ATOM 759 C CA . SER A 1 99 ? 2.388 14.481 8.565 1.00 95.88 99 SER A CA 1
ATOM 760 C C . SER A 1 99 ? 2.101 12.990 8.827 1.00 95.88 99 SER A C 1
ATOM 762 O O . SER A 1 99 ? 1.602 12.646 9.911 1.00 95.88 99 SER A O 1
ATOM 764 N N . LEU A 1 100 ? 2.460 12.117 7.875 1.00 94.69 100 LEU A N 1
ATOM 765 C CA . LEU A 1 100 ? 2.373 10.659 7.962 1.00 94.69 100 LEU A CA 1
ATOM 766 C C . LEU A 1 100 ? 3.652 10.005 8.499 1.00 94.69 100 LEU A C 1
ATOM 768 O O . LEU A 1 100 ? 3.579 8.869 8.963 1.00 94.69 100 LEU A O 1
ATOM 772 N N . ALA A 1 101 ? 4.797 10.699 8.493 1.00 95.38 101 ALA A N 1
ATOM 773 C CA . ALA A 1 101 ? 6.111 10.104 8.765 1.00 95.38 101 ALA A CA 1
ATOM 774 C C . ALA A 1 101 ? 6.177 9.332 10.096 1.00 95.38 101 ALA A C 1
ATOM 776 O O . ALA A 1 101 ? 6.697 8.224 10.152 1.00 95.38 101 ALA A O 1
ATOM 777 N N . GLY A 1 102 ? 5.549 9.845 11.161 1.00 95.69 102 GLY A N 1
ATOM 778 C CA . GLY A 1 102 ? 5.503 9.167 12.467 1.00 95.69 102 GLY A CA 1
ATOM 779 C C . GLY A 1 102 ? 4.703 7.853 12.508 1.00 95.69 102 GLY A C 1
ATOM 780 O O . GLY A 1 102 ? 4.708 7.177 13.533 1.00 95.69 102 GLY A O 1
ATOM 781 N N . LYS A 1 103 ? 3.991 7.497 11.432 1.00 94.75 103 LYS A N 1
ATOM 782 C CA . LYS A 1 103 ? 3.206 6.256 11.294 1.00 94.75 103 LYS A CA 1
ATOM 783 C C . LYS A 1 103 ? 3.835 5.254 10.333 1.00 94.75 103 LYS A C 1
ATOM 785 O O . LYS A 1 103 ? 3.374 4.111 10.296 1.00 94.75 103 LYS A O 1
ATOM 790 N N . ILE A 1 104 ? 4.821 5.679 9.544 1.00 97.44 104 ILE A N 1
ATOM 791 C CA . ILE A 1 104 ? 5.399 4.871 8.477 1.00 97.44 104 ILE A CA 1
ATOM 792 C C . ILE A 1 104 ? 6.470 3.957 9.065 1.00 97.44 104 ILE A C 1
ATOM 794 O O . ILE A 1 104 ? 7.396 4.384 9.747 1.00 97.44 104 ILE A O 1
ATOM 798 N N . HIS A 1 105 ? 6.338 2.666 8.790 1.00 98.00 105 HIS A N 1
ATOM 799 C CA . HIS A 1 105 ? 7.381 1.682 8.986 1.00 98.00 105 HIS A CA 1
ATOM 800 C C . HIS A 1 105 ? 7.905 1.242 7.627 1.00 98.00 105 HIS A C 1
ATOM 802 O O . HIS A 1 105 ? 7.147 0.771 6.775 1.00 98.00 105 HIS A O 1
ATOM 808 N N . ARG A 1 106 ? 9.212 1.405 7.435 1.00 97.88 106 ARG A N 1
ATOM 809 C CA . ARG A 1 106 ? 9.881 1.102 6.177 1.00 97.88 106 ARG A CA 1
ATOM 810 C C . ARG A 1 106 ? 10.516 -0.277 6.241 1.00 97.88 106 ARG A C 1
ATOM 812 O O . ARG A 1 106 ? 11.427 -0.500 7.031 1.00 97.88 106 ARG A O 1
ATOM 819 N N . TYR A 1 107 ? 10.044 -1.153 5.369 1.00 97.31 107 TYR A N 1
ATOM 820 C CA . TYR A 1 107 ? 10.669 -2.431 5.061 1.00 97.31 107 TYR A CA 1
ATOM 821 C C . TYR A 1 107 ? 11.790 -2.254 4.038 1.00 97.31 107 TYR A C 1
ATOM 823 O O . TYR A 1 107 ? 12.076 -1.145 3.564 1.00 97.31 107 TYR A O 1
ATOM 831 N N . HIS A 1 108 ? 12.428 -3.357 3.666 1.00 95.38 108 HIS A N 1
ATOM 832 C CA . HIS A 1 108 ? 13.395 -3.357 2.584 1.00 95.38 108 HIS A CA 1
ATOM 833 C C . HIS A 1 108 ? 12.736 -2.962 1.250 1.00 95.38 108 HIS A C 1
ATOM 835 O O . HIS A 1 108 ? 11.516 -2.849 1.106 1.00 95.38 108 HIS A O 1
ATOM 841 N N . SER A 1 109 ? 13.551 -2.661 0.241 1.00 92.06 109 SER A N 1
ATOM 842 C CA . SER A 1 109 ? 13.038 -2.533 -1.127 1.00 92.06 109 SER A CA 1
ATOM 843 C C . SER A 1 109 ? 12.509 -3.885 -1.614 1.00 92.06 109 SER A C 1
ATOM 845 O O . SER A 1 109 ? 13.048 -4.910 -1.199 1.00 92.06 109 SER A O 1
ATOM 847 N N . GLY A 1 110 ? 11.547 -3.887 -2.541 1.00 88.81 110 GLY A N 1
ATOM 848 C CA . GLY A 1 110 ? 11.024 -5.113 -3.167 1.00 88.81 110 GLY A CA 1
ATOM 849 C C . GLY A 1 110 ? 12.117 -6.103 -3.598 1.00 88.81 110 GLY A C 1
ATOM 850 O O . GLY A 1 110 ? 12.205 -7.174 -2.999 1.00 88.81 110 GLY A O 1
ATOM 851 N N . PRO A 1 111 ? 13.117 -5.676 -4.407 1.00 87.44 111 PRO A N 1
ATOM 852 C CA . PRO A 1 111 ? 14.233 -6.534 -4.838 1.00 87.44 111 PRO A CA 1
ATOM 853 C C . PRO A 1 111 ? 15.135 -7.083 -3.718 1.00 87.44 111 PRO A C 1
ATOM 855 O O . PRO A 1 111 ? 16.020 -7.897 -3.969 1.00 87.44 111 PRO A O 1
ATOM 858 N N . LYS A 1 112 ? 14.975 -6.594 -2.483 1.00 89.81 112 LYS A N 1
ATOM 859 C CA . LYS A 1 112 ? 15.705 -7.043 -1.287 1.00 89.81 112 LYS A CA 1
ATOM 860 C C . LYS A 1 112 ? 14.817 -7.838 -0.320 1.00 89.81 112 LYS A C 1
ATOM 862 O O . LYS A 1 112 ? 15.254 -8.110 0.791 1.00 89.81 112 LYS A O 1
ATOM 867 N N . GLY A 1 113 ? 13.598 -8.196 -0.725 1.00 89.50 113 GLY A N 1
ATOM 868 C CA . GLY A 1 113 ? 12.651 -8.971 0.077 1.00 89.50 113 GLY A CA 1
ATOM 869 C C . GLY A 1 113 ? 11.558 -8.153 0.767 1.00 89.50 113 GLY A C 1
ATOM 870 O O . GLY A 1 113 ? 10.775 -8.729 1.515 1.00 89.50 113 GLY A O 1
ATOM 871 N N . GLY A 1 114 ? 11.448 -6.845 0.509 1.00 93.12 114 GLY A N 1
ATOM 872 C CA . GLY A 1 114 ? 10.424 -5.997 1.137 1.00 93.12 114 GLY A CA 1
ATOM 873 C C . GLY A 1 114 ? 8.985 -6.449 0.876 1.00 93.12 114 GLY A C 1
ATOM 874 O O . GLY A 1 114 ? 8.125 -6.331 1.747 1.00 93.12 114 GLY A O 1
ATOM 875 N N . ASP A 1 115 ? 8.727 -7.023 -0.299 1.00 93.00 115 ASP A N 1
ATOM 876 C CA . ASP A 1 115 ? 7.405 -7.543 -0.660 1.00 93.00 115 ASP A CA 1
ATOM 877 C C . ASP A 1 115 ? 7.061 -8.826 0.113 1.00 93.00 115 ASP A C 1
ATOM 879 O O . ASP A 1 115 ? 5.909 -9.038 0.489 1.00 93.00 115 ASP A O 1
ATOM 883 N N . VAL A 1 116 ? 8.068 -9.642 0.448 1.00 93.69 116 VAL A N 1
ATOM 884 C CA . VAL A 1 116 ? 7.918 -10.811 1.333 1.00 93.69 116 VAL A CA 1
ATOM 885 C C . VAL A 1 116 ? 7.661 -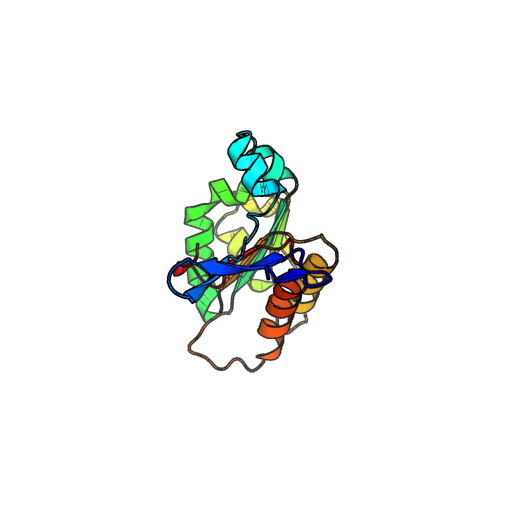10.371 2.773 1.00 93.69 116 VAL A C 1
ATOM 887 O O . VAL A 1 116 ? 6.831 -10.968 3.459 1.00 93.69 116 VAL A O 1
ATOM 890 N N . GLU A 1 117 ? 8.331 -9.316 3.239 1.00 95.69 117 GLU A N 1
ATOM 891 C CA . GLU A 1 117 ? 8.093 -8.752 4.572 1.00 95.69 117 GLU A CA 1
ATOM 892 C C . GLU A 1 117 ? 6.647 -8.247 4.704 1.00 95.69 117 GLU A C 1
ATOM 894 O O . GLU A 1 117 ? 5.958 -8.600 5.660 1.00 95.69 117 GLU A O 1
ATOM 899 N N . ILE A 1 118 ? 6.132 -7.518 3.707 1.00 95.50 118 ILE A N 1
ATOM 900 C CA . ILE A 1 118 ? 4.728 -7.079 3.712 1.00 95.50 118 ILE A CA 1
ATOM 901 C C . ILE A 1 118 ? 3.759 -8.257 3.554 1.00 95.50 118 ILE A C 1
ATOM 903 O O . ILE A 1 118 ? 2.744 -8.305 4.246 1.00 95.50 118 ILE A O 1
ATOM 907 N N . ALA A 1 119 ? 4.055 -9.235 2.696 1.00 93.94 119 ALA A N 1
ATOM 908 C CA . ALA A 1 119 ? 3.238 -10.444 2.597 1.00 93.94 119 ALA A CA 1
ATOM 909 C C . ALA A 1 119 ? 3.179 -11.216 3.923 1.00 93.94 119 ALA A C 1
ATOM 911 O O . ALA A 1 119 ? 2.133 -11.755 4.271 1.00 93.94 119 ALA A O 1
ATOM 912 N N . THR A 1 120 ? 4.264 -11.215 4.697 1.00 93.56 120 THR A N 1
ATOM 913 C CA . THR A 1 120 ? 4.290 -11.792 6.046 1.00 93.56 120 THR A CA 1
ATOM 914 C C . THR A 1 120 ? 3.334 -11.039 6.970 1.00 93.56 120 THR A C 1
ATOM 916 O O . THR A 1 120 ? 2.512 -11.663 7.632 1.00 93.56 120 THR A O 1
ATOM 919 N N . GLU A 1 121 ? 3.358 -9.705 6.961 1.00 94.62 121 GLU A N 1
ATOM 920 C CA . GLU A 1 121 ? 2.400 -8.895 7.729 1.00 94.62 121 GLU A CA 1
ATOM 921 C C . GLU A 1 121 ? 0.947 -9.182 7.320 1.00 94.62 121 GLU A C 1
ATOM 923 O O . GLU A 1 121 ? 0.076 -9.270 8.177 1.00 94.62 121 GLU A O 1
ATOM 928 N N . ILE A 1 122 ? 0.670 -9.390 6.031 1.00 92.12 122 ILE A N 1
ATOM 929 C CA . ILE A 1 122 ? -0.665 -9.781 5.545 1.00 92.12 122 ILE A CA 1
ATOM 930 C C . ILE A 1 122 ? -1.084 -11.147 6.107 1.00 92.12 122 ILE A C 1
ATOM 932 O O . ILE A 1 122 ? -2.199 -11.292 6.599 1.00 92.12 122 ILE A O 1
ATOM 936 N N . LEU A 1 123 ? -0.200 -12.145 6.048 1.00 87.00 123 LEU A N 1
ATOM 937 C CA . LEU A 1 123 ? -0.496 -13.520 6.465 1.00 87.00 123 LEU A CA 1
ATOM 938 C C . LEU A 1 123 ? -0.673 -13.684 7.983 1.00 87.00 123 LEU A C 1
ATOM 940 O O . LEU A 1 123 ? -1.282 -14.661 8.413 1.00 87.00 123 LEU A O 1
ATOM 944 N N . PHE A 1 124 ? -0.139 -12.757 8.781 1.00 87.25 124 PHE A N 1
ATOM 945 C CA . PHE A 1 124 ? -0.195 -12.783 10.246 1.00 87.25 124 PHE A CA 1
ATOM 946 C C . PHE A 1 124 ? -1.075 -11.666 10.839 1.00 87.25 124 PHE A C 1
ATOM 948 O O . PHE A 1 124 ? -0.819 -11.219 11.956 1.00 87.25 124 PHE A O 1
ATOM 955 N N . ASP A 1 125 ? -2.097 -11.203 10.104 1.00 85.25 125 ASP A N 1
ATOM 956 C CA . ASP A 1 125 ? -3.053 -10.162 10.538 1.00 85.25 125 ASP A CA 1
ATOM 957 C C . ASP A 1 125 ? -2.405 -8.799 10.911 1.00 85.25 125 ASP A C 1
ATOM 959 O O . ASP A 1 125 ? -3.029 -7.928 11.521 1.00 85.25 125 ASP A O 1
ATOM 963 N N . GLY A 1 126 ? -1.147 -8.575 10.530 1.00 87.94 126 GLY A N 1
ATOM 964 C CA . GLY A 1 126 ? -0.410 -7.325 10.724 1.00 87.94 126 GLY A CA 1
ATOM 965 C C . GLY A 1 126 ? -0.722 -6.256 9.672 1.00 87.94 126 GLY A C 1
ATOM 966 O O . GLY A 1 126 ? -0.480 -5.071 9.901 1.00 87.94 126 GLY A O 1
ATOM 967 N N . CYS A 1 127 ? -1.321 -6.636 8.539 1.00 89.69 127 CYS A N 1
ATOM 968 C CA . CYS A 1 127 ? -1.723 -5.744 7.452 1.00 89.69 127 CYS A CA 1
ATOM 969 C C . CYS A 1 127 ? -3.154 -6.043 6.978 1.00 89.69 127 CYS A C 1
ATOM 971 O O . CYS A 1 127 ? -3.539 -7.194 6.813 1.00 89.69 127 CYS A O 1
ATOM 973 N N . HIS A 1 128 ? -3.944 -4.992 6.745 1.00 88.12 128 HIS A N 1
ATOM 974 C CA . HIS A 1 128 ? -5.389 -5.091 6.500 1.00 88.12 128 HIS A CA 1
ATOM 975 C C . HIS A 1 128 ? -5.811 -4.458 5.168 1.00 88.12 128 HIS A C 1
ATOM 977 O O . HIS A 1 128 ? -6.825 -4.829 4.575 1.00 88.12 128 HIS A O 1
ATOM 983 N N . VAL A 1 129 ? -5.046 -3.471 4.704 1.00 89.56 129 VAL A N 1
ATOM 984 C CA . VAL A 1 129 ? -5.269 -2.776 3.436 1.00 89.56 129 VAL A CA 1
ATOM 985 C C . VAL A 1 129 ? -3.939 -2.676 2.711 1.00 89.56 129 VAL A C 1
ATOM 987 O O . VAL A 1 129 ? -2.935 -2.337 3.325 1.00 89.56 129 VAL A O 1
ATOM 990 N N . VAL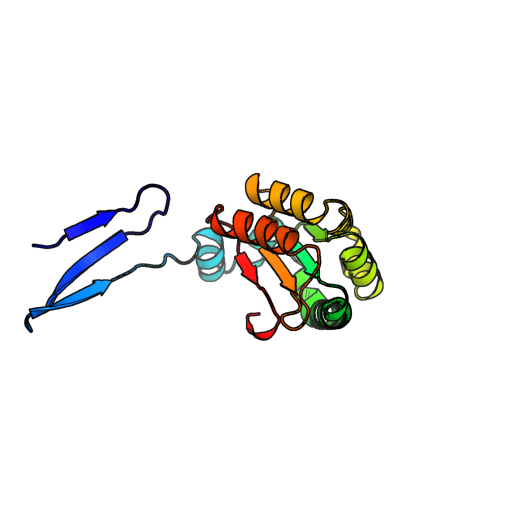 A 1 130 ? -3.934 -2.936 1.412 1.00 92.31 130 VAL A N 1
ATOM 991 C CA . VAL A 1 130 ? -2.760 -2.860 0.547 1.00 92.31 130 VAL A CA 1
ATOM 992 C C . VAL A 1 130 ? -3.091 -1.964 -0.636 1.00 92.31 130 VAL A C 1
ATOM 994 O O . VAL A 1 130 ? -4.043 -2.222 -1.370 1.00 92.31 130 VAL A O 1
ATOM 997 N N . ILE A 1 131 ? -2.290 -0.926 -0.841 1.00 92.56 131 ILE A N 1
ATOM 998 C CA . ILE A 1 131 ? -2.290 -0.121 -2.060 1.00 92.56 131 ILE A CA 1
ATOM 999 C C . ILE A 1 131 ? -0.977 -0.414 -2.768 1.00 92.56 131 ILE A C 1
ATOM 1001 O O . ILE A 1 131 ? 0.098 -0.056 -2.285 1.00 92.56 131 ILE A O 1
ATOM 1005 N N . PHE A 1 132 ? -1.073 -1.110 -3.895 1.00 91.19 132 PHE A N 1
ATOM 1006 C CA . PHE A 1 132 ? 0.079 -1.529 -4.675 1.00 91.19 132 PHE A CA 1
ATOM 1007 C C . PHE A 1 132 ? -0.030 -0.970 -6.090 1.00 91.19 132 PHE A C 1
ATOM 1009 O O . PHE A 1 132 ? -0.770 -1.494 -6.913 1.00 91.19 132 PHE A O 1
ATOM 1016 N N . PHE A 1 133 ? 0.730 0.081 -6.393 1.00 90.38 133 PHE A N 1
ATOM 1017 C CA . PHE A 1 133 ? 0.806 0.610 -7.750 1.00 90.38 133 PHE A CA 1
ATOM 1018 C C . PHE A 1 133 ? 1.815 -0.183 -8.582 1.00 90.38 133 PHE A C 1
ATOM 1020 O O . PHE A 1 133 ? 3.035 -0.042 -8.446 1.00 90.38 133 PHE A O 1
ATOM 1027 N N . VAL A 1 134 ? 1.261 -1.038 -9.438 1.00 85.56 134 VAL A N 1
ATOM 1028 C CA . VAL A 1 134 ? 1.993 -1.912 -10.354 1.00 85.56 134 VAL A CA 1
ATOM 1029 C C . VAL A 1 134 ? 2.031 -1.262 -11.734 1.00 85.56 134 VAL A C 1
ATOM 1031 O O . VAL A 1 134 ? 1.002 -0.813 -12.236 1.00 85.56 134 VAL A O 1
ATOM 1034 N N . ASP A 1 135 ? 3.207 -1.225 -12.353 1.00 82.12 135 ASP A N 1
ATOM 1035 C CA . ASP A 1 135 ? 3.351 -0.800 -13.748 1.00 82.12 135 ASP A CA 1
ATOM 1036 C C . ASP A 1 135 ? 2.919 -1.946 -14.693 1.00 82.12 135 ASP A C 1
ATOM 1038 O O . ASP A 1 135 ? 3.496 -3.035 -14.627 1.00 82.12 135 ASP A O 1
ATOM 1042 N N . PRO A 1 136 ? 1.899 -1.746 -15.553 1.00 67.50 136 PRO A N 1
ATOM 1043 C CA . PRO A 1 136 ? 1.405 -2.777 -16.462 1.00 67.50 136 PRO A CA 1
ATOM 1044 C C . PRO A 1 136 ? 2.201 -2.892 -17.773 1.00 67.50 136 PRO A C 1
ATOM 1046 O O . PRO A 1 136 ? 1.953 -3.822 -18.541 1.00 67.50 136 PRO A O 1
ATOM 1049 N N . LEU A 1 137 ? 3.097 -1.946 -18.079 1.00 62.75 137 LEU A N 1
ATOM 1050 C CA . LEU A 1 137 ? 3.756 -1.834 -19.386 1.00 62.75 137 LEU A CA 1
ATOM 1051 C C . LEU A 1 137 ? 5.157 -2.450 -19.420 1.00 62.75 137 LEU A C 1
ATOM 1053 O O . LEU A 1 137 ? 5.630 -2.812 -20.499 1.00 62.75 137 LEU A O 1
ATOM 1057 N N . HIS A 1 138 ? 5.807 -2.613 -18.268 1.00 58.94 138 HIS A N 1
ATOM 1058 C CA . HIS A 1 138 ? 7.153 -3.170 -18.188 1.00 58.94 138 HIS A CA 1
ATOM 1059 C C . HIS A 1 138 ? 7.153 -4.579 -17.588 1.00 58.94 138 HIS A C 1
ATOM 1061 O O . HIS A 1 138 ? 6.636 -4.830 -16.500 1.00 58.94 138 HIS A O 1
ATOM 1067 N N . ALA A 1 139 ? 7.783 -5.522 -18.296 1.00 52.06 139 ALA A N 1
ATOM 1068 C CA . ALA A 1 139 ? 8.121 -6.823 -17.731 1.00 52.06 139 ALA A CA 1
ATOM 1069 C C . ALA A 1 139 ? 9.191 -6.614 -16.654 1.00 52.06 139 ALA A C 1
ATOM 1071 O O . ALA A 1 139 ? 10.356 -6.356 -16.962 1.00 52.06 139 ALA A O 1
ATOM 1072 N N . HIS A 1 140 ? 8.797 -6.683 -15.387 1.00 55.31 140 HIS A N 1
ATOM 1073 C CA . HIS A 1 140 ? 9.749 -6.537 -14.297 1.00 55.31 140 HIS A CA 1
ATOM 1074 C C . HIS A 1 140 ? 10.544 -7.841 -14.120 1.00 55.31 140 HIS A C 1
ATOM 1076 O O . HIS A 1 140 ? 9.928 -8.907 -14.024 1.00 55.31 140 HIS A O 1
ATOM 1082 N N . PRO A 1 141 ? 11.888 -7.784 -14.001 1.00 51.78 141 PRO A N 1
ATOM 1083 C CA . PRO A 1 141 ? 12.737 -8.946 -13.697 1.00 51.78 141 PRO A CA 1
ATOM 1084 C C . PRO A 1 141 ? 12.375 -9.667 -12.388 1.00 51.78 141 PRO A C 1
ATOM 1086 O O . PRO A 1 141 ? 12.928 -10.721 -12.098 1.00 51.78 141 PRO A O 1
ATOM 1089 N N . HIS A 1 142 ? 11.467 -9.080 -11.606 1.00 54.09 142 HIS A N 1
ATOM 1090 C CA . HIS A 1 142 ? 10.947 -9.558 -10.333 1.00 54.09 142 HIS A CA 1
ATOM 1091 C C . HIS A 1 142 ? 9.433 -9.814 -10.445 1.00 54.09 142 HIS A C 1
ATOM 1093 O O . HIS A 1 142 ? 8.626 -9.315 -9.665 1.00 54.09 142 HIS A O 1
ATOM 1099 N N . THR A 1 143 ? 9.013 -10.561 -11.471 1.00 54.66 143 THR A N 1
ATOM 1100 C CA . THR A 1 143 ? 7.595 -10.933 -11.670 1.00 54.66 143 THR A CA 1
ATOM 1101 C C . THR A 1 143 ? 7.061 -11.756 -10.479 1.00 54.66 143 THR A C 1
ATOM 1103 O O . THR A 1 143 ? 5.855 -11.839 -10.236 1.00 54.66 143 THR A O 1
ATOM 1106 N N . GLU A 1 144 ? 7.976 -12.338 -9.710 1.00 55.50 144 GLU A N 1
ATOM 1107 C CA . GLU A 1 144 ? 7.768 -13.057 -8.462 1.00 55.50 144 GLU A CA 1
ATOM 1108 C C . GLU A 1 144 ? 7.262 -12.147 -7.322 1.00 55.50 144 GLU A C 1
ATOM 1110 O O . GLU A 1 144 ? 6.439 -12.600 -6.528 1.00 55.50 144 GLU A O 1
ATOM 1115 N N . ASP A 1 145 ? 7.635 -10.862 -7.288 1.00 63.34 145 ASP A N 1
ATOM 1116 C CA . ASP A 1 145 ? 7.317 -9.939 -6.182 1.00 63.34 145 ASP A CA 1
ATOM 1117 C C . ASP A 1 145 ? 5.825 -9.557 -6.153 1.00 63.34 145 ASP A C 1
ATOM 1119 O O . ASP A 1 145 ? 5.170 -9.585 -5.106 1.00 63.34 145 ASP A O 1
ATOM 1123 N N . ILE A 1 146 ? 5.236 -9.307 -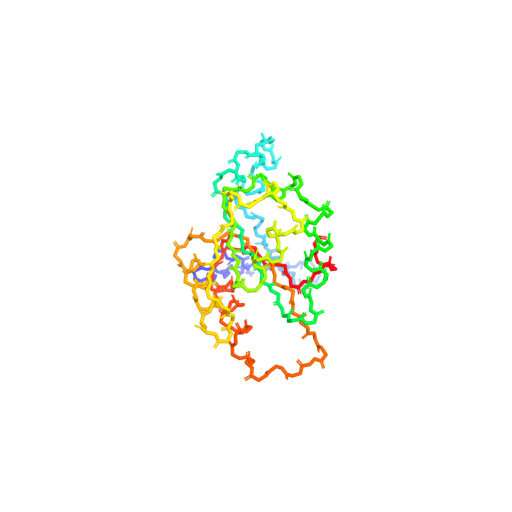7.330 1.00 70.81 146 ILE A N 1
ATOM 1124 C CA . ILE A 1 146 ? 3.790 -9.067 -7.482 1.00 70.81 146 ILE A CA 1
ATOM 1125 C C . ILE A 1 146 ? 3.013 -10.290 -6.982 1.00 70.81 146 ILE A C 1
ATOM 1127 O O . ILE A 1 146 ? 2.044 -10.169 -6.234 1.00 70.81 146 ILE A O 1
ATOM 1131 N N . ARG A 1 147 ? 3.442 -11.496 -7.373 1.00 78.81 147 ARG A N 1
ATOM 1132 C CA . ARG A 1 147 ? 2.732 -12.738 -7.036 1.00 78.81 147 ARG A CA 1
ATOM 1133 C C . ARG A 1 147 ? 2.715 -13.009 -5.538 1.00 78.81 147 ARG A C 1
ATOM 1135 O O . ARG A 1 147 ? 1.727 -13.556 -5.059 1.00 78.81 147 ARG A O 1
ATOM 1142 N N . VAL A 1 148 ? 3.763 -12.625 -4.812 1.00 88.00 148 VAL A N 1
ATOM 1143 C CA . VAL A 1 148 ? 3.861 -12.838 -3.362 1.00 88.00 148 VAL A CA 1
ATOM 1144 C C . VAL A 1 148 ? 2.819 -12.009 -2.611 1.00 88.00 148 VAL A C 1
ATOM 1146 O O . VAL A 1 148 ? 2.015 -12.575 -1.870 1.00 88.00 148 VAL A O 1
ATOM 1149 N N . VAL A 1 149 ? 2.766 -10.694 -2.846 1.00 90.19 149 VAL A N 1
ATOM 1150 C CA . VAL A 1 149 ? 1.807 -9.812 -2.154 1.00 90.19 149 VAL A CA 1
ATOM 1151 C C . VAL A 1 149 ? 0.376 -10.097 -2.601 1.00 90.19 149 VAL A C 1
ATOM 1153 O O . VAL A 1 149 ? -0.508 -10.252 -1.760 1.00 90.19 149 VAL A O 1
ATOM 1156 N N . PHE A 1 150 ? 0.136 -10.234 -3.910 1.00 89.19 150 PHE A N 1
ATOM 1157 C CA . PHE A 1 150 ? -1.197 -10.582 -4.413 1.00 89.19 150 PHE A CA 1
ATOM 1158 C C . PHE A 1 150 ? -1.643 -11.951 -3.894 1.00 89.19 150 PHE A C 1
ATOM 1160 O O . PHE A 1 150 ? -2.792 -12.104 -3.494 1.00 89.19 150 PHE A O 1
ATOM 1167 N N . GLY A 1 151 ? -0.746 -12.939 -3.860 1.00 88.25 151 GLY A N 1
ATOM 1168 C CA . GLY A 1 151 ? -1.027 -14.264 -3.314 1.00 88.25 151 GLY A CA 1
ATOM 1169 C C . GLY A 1 151 ? -1.423 -14.203 -1.842 1.00 88.25 151 GLY A C 1
ATOM 1170 O O . GLY A 1 151 ? -2.446 -14.771 -1.471 1.00 88.25 151 GLY A O 1
ATOM 1171 N N . ALA A 1 152 ? -0.677 -13.456 -1.025 1.00 89.12 152 ALA A N 1
ATOM 1172 C CA . ALA A 1 152 ? -1.010 -13.246 0.382 1.00 89.12 152 ALA A CA 1
ATOM 1173 C C . ALA A 1 152 ? -2.392 -12.592 0.554 1.00 89.12 152 ALA A C 1
ATOM 1175 O O . ALA A 1 152 ? -3.206 -13.089 1.329 1.00 89.12 152 ALA A O 1
ATOM 1176 N N . CYS A 1 153 ? -2.702 -11.548 -0.225 1.00 87.00 153 CYS A N 1
ATOM 1177 C CA . CYS A 1 153 ? -4.024 -10.910 -0.224 1.00 87.00 153 CYS A CA 1
ATOM 1178 C C . CYS A 1 153 ? -5.153 -11.870 -0.629 1.00 87.00 153 CYS A C 1
ATOM 1180 O O . CYS A 1 153 ? -6.238 -11.804 -0.064 1.00 87.00 153 CYS A O 1
ATOM 1182 N N . MET A 1 154 ? -4.921 -12.746 -1.612 1.00 84.06 154 MET A N 1
ATOM 1183 C CA . MET A 1 154 ? -5.938 -13.684 -2.109 1.00 84.06 154 MET A CA 1
ATOM 1184 C C . MET A 1 154 ? -6.170 -14.868 -1.169 1.00 84.06 154 MET A C 1
ATOM 1186 O O . MET A 1 154 ? -7.260 -15.429 -1.159 1.00 84.06 154 MET A O 1
ATOM 1190 N N . ILE A 1 155 ? -5.153 -15.267 -0.401 1.00 82.38 155 ILE A N 1
ATOM 1191 C CA . ILE A 1 155 ? -5.266 -16.321 0.617 1.00 82.38 155 ILE A CA 1
ATOM 1192 C C . ILE A 1 155 ? -5.938 -15.778 1.884 1.00 82.38 155 ILE A C 1
ATOM 1194 O O . ILE A 1 155 ? -6.614 -16.521 2.593 1.00 82.38 155 ILE A O 1
ATOM 1198 N N . HIS A 1 156 ? -5.741 -14.495 2.183 1.00 76.44 156 HIS A N 1
ATOM 1199 C CA . HIS A 1 156 ? -6.194 -13.888 3.423 1.00 76.44 156 HIS A CA 1
ATOM 1200 C C . HIS A 1 156 ? -7.489 -13.085 3.226 1.00 76.44 156 HIS A C 1
ATOM 1202 O O . HIS A 1 156 ? -7.466 -11.891 2.926 1.00 76.44 156 HIS A O 1
ATOM 1208 N N . ASP A 1 157 ? -8.634 -13.726 3.491 1.00 69.88 157 ASP A N 1
ATOM 1209 C CA . ASP A 1 157 ? -10.003 -13.215 3.263 1.00 69.88 157 ASP A CA 1
ATOM 1210 C C . ASP A 1 157 ? -10.348 -11.868 3.933 1.00 69.88 157 ASP A C 1
ATOM 1212 O O . ASP A 1 157 ? -11.440 -11.332 3.737 1.00 69.88 157 ASP A O 1
ATOM 1216 N N . ARG A 1 158 ? -9.458 -11.323 4.770 1.00 71.50 158 ARG A N 1
ATOM 1217 C CA . ARG A 1 158 ? -9.658 -10.080 5.533 1.00 71.50 158 ARG A CA 1
ATOM 1218 C C . ARG A 1 158 ? -8.895 -8.873 4.986 1.00 71.50 158 ARG A C 1
ATOM 1220 O O . ARG A 1 158 ? -9.082 -7.779 5.514 1.00 71.50 158 ARG A O 1
ATOM 1227 N N . VAL A 1 159 ? -8.094 -9.040 3.931 1.00 78.50 159 VAL A N 1
ATOM 1228 C CA . VAL A 1 159 ? -7.294 -7.948 3.359 1.00 78.50 159 VAL A CA 1
ATOM 1229 C C . VAL A 1 159 ? -7.970 -7.324 2.142 1.00 78.50 159 VAL A C 1
ATOM 1231 O O . VAL A 1 159 ? -8.499 -8.003 1.263 1.00 78.50 159 VAL A O 1
ATOM 1234 N N . ARG A 1 160 ? -7.962 -5.989 2.084 1.00 81.81 160 ARG A N 1
ATOM 1235 C CA . ARG A 1 160 ? -8.375 -5.219 0.904 1.00 81.81 160 ARG A CA 1
ATOM 1236 C C . ARG A 1 160 ? -7.150 -4.865 0.081 1.00 81.81 160 ARG A C 1
ATOM 1238 O O . ARG A 1 160 ? -6.186 -4.353 0.636 1.00 81.81 160 ARG A O 1
ATOM 1245 N N . MET A 1 161 ? -7.219 -5.056 -1.230 1.00 84.38 161 MET A N 1
ATOM 1246 C CA . MET A 1 161 ? -6.150 -4.658 -2.138 1.00 84.38 161 MET A CA 1
ATOM 1247 C C . MET A 1 161 ? -6.666 -3.719 -3.228 1.00 84.38 161 MET A C 1
ATOM 1249 O O . MET A 1 161 ? -7.713 -3.973 -3.820 1.00 84.38 161 MET A O 1
ATOM 1253 N N . LEU A 1 162 ? -5.903 -2.661 -3.494 1.00 85.00 162 LEU A N 1
ATOM 1254 C CA . LEU A 1 162 ? -6.084 -1.718 -4.595 1.00 85.00 162 LEU A CA 1
ATOM 1255 C C . LEU A 1 162 ? -4.817 -1.746 -5.452 1.00 85.00 162 LEU A C 1
ATOM 1257 O O . LEU A 1 162 ? -3.724 -1.525 -4.929 1.00 85.00 162 LEU A O 1
ATOM 1261 N N . SER A 1 163 ? -4.951 -2.054 -6.746 1.00 75.50 163 SER A N 1
ATOM 1262 C CA . SER A 1 163 ? -3.794 -2.265 -7.636 1.00 75.50 163 SER A CA 1
ATOM 1263 C C . SER A 1 163 ? -3.484 -1.101 -8.589 1.00 75.50 163 SER A C 1
ATOM 1265 O O . SER A 1 163 ? -2.534 -1.169 -9.368 1.00 75.50 163 SER A O 1
ATOM 1267 N N . ASN A 1 164 ? -4.273 -0.025 -8.531 1.00 66.88 164 ASN A N 1
ATOM 1268 C CA . ASN A 1 164 ? -4.062 1.254 -9.215 1.00 66.88 164 ASN A CA 1
ATOM 1269 C C . ASN A 1 164 ? -5.144 2.264 -8.792 1.00 66.88 164 ASN A C 1
ATOM 1271 O O . ASN A 1 164 ? -6.172 1.899 -8.222 1.00 66.88 164 ASN A O 1
ATOM 1275 N N . GLU A 1 165 ? -4.916 3.540 -9.099 1.00 55.00 165 GLU A N 1
ATOM 1276 C CA . GLU A 1 165 ? -5.816 4.659 -8.778 1.00 55.00 165 GLU A CA 1
ATOM 1277 C C . GLU A 1 165 ? -7.217 4.536 -9.394 1.00 55.00 165 GLU A C 1
ATOM 1279 O O . GLU A 1 165 ? -8.184 5.025 -8.827 1.00 55.00 165 GLU A O 1
ATOM 1284 N N . THR A 1 166 ? -7.370 3.826 -10.516 1.00 48.69 166 THR A N 1
ATOM 1285 C CA . THR A 1 166 ? -8.676 3.645 -11.173 1.00 48.69 166 THR A CA 1
ATOM 1286 C C . THR A 1 166 ? -9.613 2.717 -10.388 1.00 48.69 166 THR A C 1
ATOM 1288 O O . THR A 1 166 ? -10.791 2.602 -10.721 1.00 48.69 166 THR A O 1
ATOM 1291 N N . GLN A 1 167 ? -9.090 2.037 -9.365 1.00 37.34 167 GLN A N 1
ATOM 1292 C CA . GLN A 1 167 ? -9.836 1.163 -8.461 1.00 37.34 167 GLN A CA 1
ATOM 1293 C C . GLN A 1 167 ? -10.091 1.792 -7.080 1.00 37.34 167 GLN A C 1
ATOM 1295 O O . GLN A 1 167 ? -10.812 1.175 -6.292 1.00 37.34 167 GLN A O 1
ATOM 1300 N N . ALA A 1 168 ? -9.481 2.948 -6.781 1.00 35.53 168 ALA A N 1
ATOM 1301 C CA . ALA A 1 168 ? -9.532 3.626 -5.482 1.00 35.53 168 ALA A CA 1
ATOM 1302 C C . ALA A 1 168 ? -10.768 4.527 -5.319 1.00 35.53 168 ALA A C 1
ATOM 1304 O O . ALA A 1 168 ? -11.226 5.118 -6.323 1.00 35.53 168 ALA A O 1
#

Radius of gyration: 18.95 Å; chains: 1; bounding box: 56×44×35 Å

Secondary structure (DSSP, 8-state):
--EEEE-TTT--EEEEEE-TTSPEEEEE--PPPHHHHHHHHTT-HHHHHTT-EEEEEE-GGGHHHHHHHHHHTHHHHTTSSEEEE-HHHHHHHHHH-GGGGGGEEE---GGGTHHHHHHHHHHTTS--EEEEE--SSS--TTHHHHHHHHHHHHH-TT-EEE-SGGG-

Foldseek 3Di:
DWDWDQDPPQRWIWIWDQDPVRDTDTDTPPDDFCPCVVCVVVVNNLVVQLAAEEEEAEDPVCLVVLLVVCLVCVVVLLSHNAYEYEAVSLVSSCVSRVSRNVRYDYDHHLVVCSLVVVLVCLQVVNHQEYEHADDPPDDDPPPVSVCSNVVSQVSRSRHHYDHDPVRD